Protein AF-A0A258JMK5-F1 (afdb_monomer_lite)

pLDDT: mean 94.46, std 3.62, range [78.88, 98.0]

Radius of gyration: 14.26 Å; chains: 1; bounding box: 34×26×36 Å

Sequence (59 aa):
GESRRDPTRSIRLASGDAVLLAGRSRLAFHGVDRILPGTSTLLGAPGRINLTLRRVTPP

Foldseek 3Di:
DLDPPDDDDDDDDAPPDDDDQDDPSVNDDDDDPDD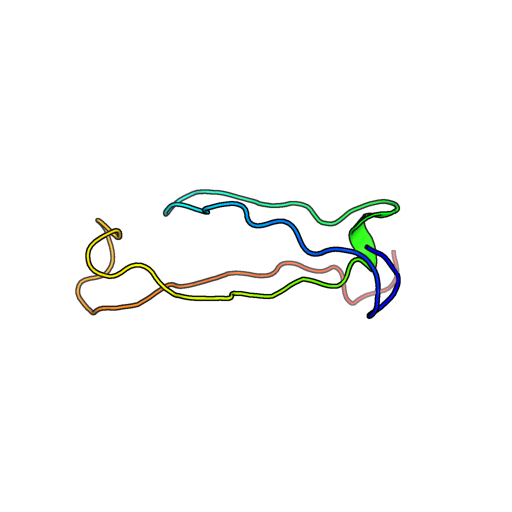DFPRDPPDPDTDDDDDDDDDPDDD

Structure (mmCIF, N/CA/C/O backbone):
data_AF-A0A258JMK5-F1
#
_entry.id   AF-A0A258JMK5-F1
#
loop_
_atom_site.group_PDB
_atom_site.id
_atom_site.type_symbol
_atom_site.label_atom_id
_atom_site.label_alt_id
_atom_site.label_comp_id
_atom_site.label_asym_id
_atom_site.label_entity_id
_atom_site.label_seq_id
_atom_site.pdbx_PDB_ins_code
_atom_site.Cartn_x
_atom_site.Cartn_y
_atom_site.Cartn_z
_atom_site.occupancy
_atom_site.B_iso_or_equiv
_atom_site.auth_seq_id
_atom_site.auth_comp_id
_atom_site.auth_asym_id
_atom_site.auth_atom_id
_atom_site.pdbx_PDB_model_num
ATOM 1 N N . GLY A 1 1 ? 0.434 3.843 -14.272 1.00 90.50 1 GLY A N 1
ATOM 2 C CA . GLY A 1 1 ? 1.161 2.801 -15.019 1.00 90.50 1 GLY A CA 1
ATOM 3 C C . GLY A 1 1 ? 2.627 2.861 -14.648 1.00 90.50 1 GLY A C 1
ATOM 4 O O . GLY A 1 1 ? 2.919 3.244 -13.520 1.00 90.50 1 GLY A O 1
ATOM 5 N N . GLU A 1 2 ? 3.525 2.478 -15.554 1.00 95.12 2 GLU A N 1
ATOM 6 C CA . GLU A 1 2 ? 4.987 2.497 -15.351 1.00 95.12 2 GLU A CA 1
ATOM 7 C C . GLU A 1 2 ? 5.598 3.897 -15.573 1.00 95.12 2 GLU A C 1
ATOM 9 O O . GLU A 1 2 ? 6.751 4.123 -15.220 1.00 95.12 2 GLU A O 1
ATOM 14 N N . SER A 1 3 ? 4.832 4.860 -16.103 1.00 95.62 3 SER A N 1
ATOM 15 C CA . SER A 1 3 ? 5.228 6.270 -16.227 1.00 95.62 3 SER A CA 1
ATOM 16 C C . SER A 1 3 ? 4.432 7.173 -15.281 1.00 95.62 3 SER A C 1
ATOM 18 O O . SER A 1 3 ? 3.252 6.942 -15.011 1.00 95.62 3 SER A O 1
ATOM 20 N N . ARG A 1 4 ? 5.063 8.259 -14.806 1.00 94.50 4 ARG A N 1
ATOM 21 C CA . ARG A 1 4 ? 4.432 9.258 -13.918 1.00 94.50 4 ARG A CA 1
ATOM 22 C C . ARG A 1 4 ? 3.248 9.987 -14.557 1.00 94.50 4 ARG A C 1
ATOM 24 O O . ARG A 1 4 ? 2.434 10.541 -13.830 1.00 94.50 4 ARG A O 1
ATOM 31 N N . ARG A 1 5 ? 3.189 10.035 -15.892 1.00 96.94 5 ARG A N 1
ATOM 32 C CA . ARG A 1 5 ? 2.118 10.708 -16.649 1.00 96.94 5 ARG A CA 1
ATOM 33 C C . ARG A 1 5 ? 0.984 9.765 -17.052 1.00 96.94 5 ARG A C 1
ATOM 35 O O . ARG A 1 5 ? -0.001 10.228 -17.616 1.00 96.94 5 ARG A O 1
ATOM 42 N N . ASP A 1 6 ? 1.121 8.467 -16.788 1.00 96.88 6 ASP A N 1
ATOM 43 C CA . ASP A 1 6 ? 0.063 7.505 -17.082 1.00 96.88 6 ASP A CA 1
ATOM 44 C C . ASP A 1 6 ? -1.190 7.805 -16.246 1.00 96.88 6 ASP A C 1
ATOM 46 O O . ASP A 1 6 ? -1.069 8.251 -15.100 1.00 96.88 6 ASP A O 1
ATOM 50 N N . PRO A 1 7 ? -2.393 7.495 -16.761 1.00 96.62 7 PRO A N 1
ATOM 51 C CA . PRO A 1 7 ? -3.632 7.724 -16.031 1.00 96.62 7 PRO A CA 1
ATOM 52 C C . PRO A 1 7 ? -3.657 6.970 -14.696 1.00 96.62 7 PRO A C 1
ATOM 54 O O . PRO A 1 7 ? -3.200 5.823 -14.586 1.00 96.62 7 PRO A O 1
ATOM 57 N N . THR A 1 8 ? -4.237 7.611 -13.683 1.00 95.75 8 THR A N 1
ATOM 58 C CA . THR A 1 8 ? -4.497 6.996 -12.381 1.00 95.75 8 THR A CA 1
ATOM 59 C C . THR A 1 8 ? -5.793 6.189 -12.422 1.00 95.75 8 THR A C 1
ATOM 61 O O . THR A 1 8 ? -6.717 6.468 -13.187 1.00 95.75 8 THR A O 1
ATOM 64 N N . ARG A 1 9 ? -5.860 5.146 -11.594 1.00 94.44 9 ARG A N 1
ATOM 65 C CA . ARG A 1 9 ? -7.083 4.388 -11.322 1.00 94.44 9 ARG A CA 1
ATOM 66 C C . ARG A 1 9 ? -7.207 4.223 -9.818 1.00 94.44 9 ARG A C 1
ATOM 68 O O . ARG A 1 9 ? -6.214 3.921 -9.159 1.00 94.44 9 ARG A O 1
ATOM 75 N N . SER A 1 10 ? -8.415 4.395 -9.300 1.00 96.19 10 SER A N 1
ATOM 76 C CA . SER A 1 10 ? -8.695 4.265 -7.872 1.00 96.19 10 SER A CA 1
ATOM 77 C C . SER A 1 10 ? -9.387 2.943 -7.589 1.00 96.19 10 SER A C 1
ATOM 79 O O . SER A 1 10 ? -10.368 2.593 -8.241 1.00 96.19 10 SER A O 1
ATOM 81 N N . ILE A 1 11 ? -8.879 2.225 -6.593 1.00 96.06 11 ILE A N 1
ATOM 82 C CA . ILE A 1 11 ? -9.471 0.996 -6.069 1.00 96.06 11 ILE A CA 1
ATOM 83 C C . ILE A 1 11 ? -9.607 1.193 -4.562 1.00 96.06 11 ILE A C 1
ATOM 85 O O . ILE A 1 11 ? -8.668 1.645 -3.905 1.00 96.06 11 ILE A O 1
ATOM 89 N N . ARG A 1 12 ? -10.784 0.892 -4.012 1.00 96.69 12 ARG A N 1
ATOM 90 C CA . ARG A 1 12 ? -10.992 0.912 -2.564 1.00 96.69 12 ARG A CA 1
ATOM 91 C C . ARG A 1 12 ? -10.450 -0.389 -1.979 1.00 96.69 12 ARG A C 1
ATOM 93 O O . ARG A 1 12 ? -10.819 -1.450 -2.458 1.00 96.69 12 ARG A O 1
ATOM 100 N N . LEU A 1 13 ? -9.611 -0.280 -0.951 1.00 97.00 13 LEU A N 1
ATOM 101 C CA . LEU A 1 13 ? -9.115 -1.418 -0.176 1.00 97.00 13 LEU A CA 1
ATOM 102 C C . LEU A 1 13 ? -9.737 -1.379 1.221 1.00 97.00 13 LEU A C 1
ATOM 104 O O . LEU A 1 13 ? -9.584 -0.379 1.933 1.00 97.00 13 LEU A O 1
ATOM 108 N N . ALA A 1 14 ? -10.441 -2.442 1.589 1.00 95.25 14 ALA A N 1
ATOM 109 C CA . ALA A 1 14 ? -11.008 -2.663 2.910 1.00 95.25 14 ALA A CA 1
ATOM 110 C C . ALA A 1 14 ? -9.987 -3.324 3.856 1.00 95.25 14 ALA A C 1
ATOM 112 O O . ALA A 1 14 ? -8.907 -3.765 3.452 1.00 95.25 14 ALA A O 1
ATOM 113 N N . SER A 1 15 ? -10.310 -3.378 5.152 1.00 94.88 15 SER A N 1
ATOM 114 C CA . SER A 1 15 ? -9.515 -4.151 6.111 1.00 94.88 15 SER A CA 1
ATOM 115 C C . SER A 1 15 ? -9.532 -5.637 5.737 1.00 94.88 15 SER A C 1
ATOM 117 O O . SER A 1 15 ? -10.600 -6.221 5.609 1.00 94.88 15 SER A O 1
ATOM 119 N N . GLY A 1 16 ? -8.346 -6.232 5.586 1.00 94.25 16 GLY A N 1
ATOM 120 C CA . GLY A 1 16 ? -8.172 -7.631 5.176 1.00 94.25 16 GLY A CA 1
ATOM 121 C C . GLY A 1 16 ? -7.769 -7.816 3.710 1.00 94.25 16 GLY A C 1
ATOM 122 O O . GLY A 1 16 ? -7.258 -8.878 3.365 1.00 94.25 16 GLY A O 1
ATOM 123 N N . ASP A 1 17 ? -7.911 -6.790 2.867 1.00 97.12 17 ASP A N 1
ATOM 124 C CA . ASP A 1 17 ? -7.527 -6.890 1.458 1.00 97.12 17 ASP A CA 1
ATOM 125 C C . ASP A 1 17 ? -6.005 -6.978 1.275 1.00 97.12 17 ASP A C 1
ATOM 127 O O . ASP A 1 17 ? -5.228 -6.268 1.922 1.00 97.12 17 ASP A O 1
ATOM 131 N N . ALA A 1 18 ? -5.588 -7.800 0.309 1.00 97.38 18 ALA A N 1
ATOM 132 C CA . ALA A 1 18 ? -4.205 -7.923 -0.133 1.00 97.38 18 ALA A CA 1
ATOM 133 C C . ALA A 1 18 ? -4.069 -7.521 -1.607 1.00 97.38 18 ALA A C 1
ATOM 135 O O . ALA A 1 18 ? -4.895 -7.875 -2.447 1.00 97.38 18 ALA A O 1
ATOM 136 N N . VAL A 1 19 ? -2.990 -6.806 -1.934 1.00 97.25 19 VAL A N 1
ATOM 137 C CA . VAL A 1 19 ? -2.658 -6.407 -3.309 1.00 97.25 19 VAL A CA 1
ATOM 138 C C . VAL A 1 19 ? -1.251 -6.877 -3.646 1.00 97.25 19 VAL A C 1
ATOM 140 O O . VAL A 1 19 ? -0.303 -6.602 -2.911 1.00 97.25 19 VAL A O 1
ATOM 143 N N . LEU A 1 20 ? -1.110 -7.543 -4.793 1.00 97.19 20 LEU A N 1
ATOM 144 C CA . LEU A 1 20 ? 0.178 -7.960 -5.335 1.00 97.19 20 LEU A CA 1
ATOM 145 C C . LEU A 1 20 ? 0.582 -7.068 -6.513 1.00 97.19 20 LEU A C 1
ATOM 147 O O . LEU A 1 20 ? -0.075 -7.045 -7.552 1.00 97.19 20 LEU A O 1
ATOM 151 N N . LEU A 1 21 ? 1.718 -6.385 -6.374 1.00 96.81 21 LEU A N 1
ATOM 152 C CA . LEU A 1 21 ? 2.374 -5.672 -7.470 1.00 96.81 21 LEU A CA 1
ATOM 153 C C . LEU A 1 21 ? 3.507 -6.535 -8.036 1.00 96.81 21 LEU A C 1
ATOM 155 O O . LEU A 1 21 ? 4.639 -6.509 -7.548 1.00 96.81 21 LEU A O 1
ATOM 159 N N . ALA A 1 22 ? 3.186 -7.318 -9.066 1.00 96.12 22 ALA A N 1
ATOM 160 C CA . ALA A 1 22 ? 4.104 -8.230 -9.750 1.00 96.12 22 ALA A CA 1
ATOM 161 C C . ALA A 1 22 ? 4.093 -8.014 -11.274 1.00 96.12 22 ALA A C 1
ATOM 163 O O . ALA A 1 22 ? 3.246 -7.292 -11.804 1.00 96.12 22 ALA A O 1
ATOM 164 N N . GLY A 1 23 ? 5.051 -8.622 -11.982 1.00 95.25 23 GLY A N 1
ATOM 165 C CA . GLY A 1 23 ? 5.201 -8.463 -13.433 1.00 95.25 23 GLY A CA 1
ATOM 166 C C . GLY A 1 23 ? 5.304 -6.988 -13.837 1.00 95.25 23 GLY A C 1
ATOM 167 O O . GLY A 1 23 ? 6.012 -6.219 -13.190 1.00 95.25 23 GLY A O 1
ATOM 168 N N . ARG A 1 24 ? 4.539 -6.579 -14.857 1.00 92.56 24 ARG A N 1
ATOM 169 C CA . ARG A 1 24 ? 4.466 -5.181 -15.335 1.00 92.56 24 ARG A CA 1
ATOM 170 C C . ARG A 1 24 ? 4.025 -4.196 -14.246 1.00 92.56 24 ARG A C 1
ATOM 172 O O . ARG A 1 24 ? 4.499 -3.069 -14.172 1.00 92.56 24 ARG A O 1
ATOM 179 N N . SER A 1 25 ? 3.18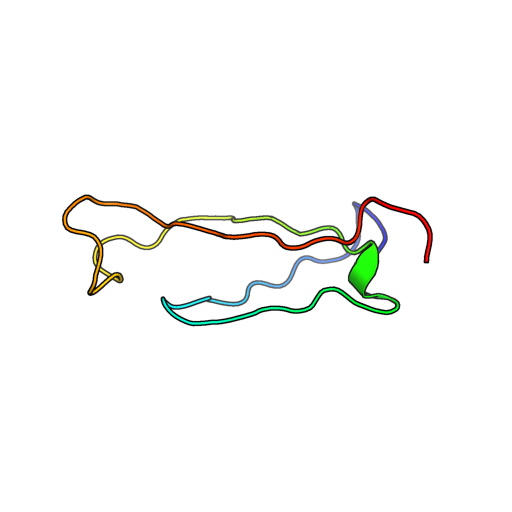2 -4.644 -13.316 1.00 94.44 25 SER A N 1
ATOM 180 C CA . SER A 1 25 ? 2.706 -3.809 -12.209 1.00 94.44 25 SER A CA 1
ATOM 181 C C . SER A 1 25 ? 3.746 -3.605 -11.106 1.00 94.44 25 SER A C 1
ATOM 183 O O . SER A 1 25 ? 3.531 -2.779 -10.221 1.00 94.44 25 SER A O 1
ATOM 185 N N . ARG A 1 26 ? 4.881 -4.322 -11.128 1.00 96.00 26 ARG A N 1
ATOM 186 C CA . ARG A 1 26 ? 5.917 -4.231 -10.084 1.00 96.00 26 ARG A CA 1
ATOM 187 C C . ARG A 1 26 ? 6.493 -2.823 -9.940 1.00 96.00 26 ARG A C 1
ATOM 189 O O . ARG A 1 26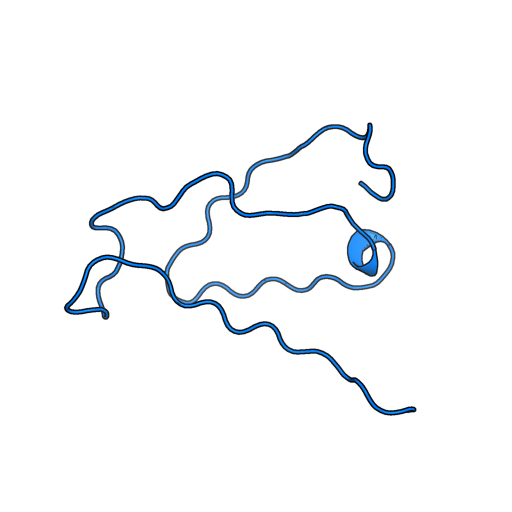 ? 6.844 -2.424 -8.832 1.00 96.00 26 ARG A O 1
ATOM 196 N N . LEU A 1 27 ? 6.596 -2.101 -11.053 1.00 95.88 27 LEU A N 1
ATOM 197 C CA . LEU A 1 27 ? 7.124 -0.737 -11.115 1.00 95.88 27 LEU A CA 1
ATOM 198 C C . LEU A 1 27 ? 6.019 0.306 -11.320 1.00 95.88 27 LEU A C 1
ATOM 200 O O . LEU A 1 27 ? 6.308 1.461 -11.622 1.00 95.88 27 LEU A O 1
ATOM 204 N N . ALA A 1 28 ? 4.751 -0.080 -11.156 1.00 96.88 28 ALA A N 1
ATOM 205 C CA . ALA A 1 28 ? 3.652 0.852 -11.324 1.00 96.88 28 ALA A CA 1
ATOM 206 C C . ALA A 1 28 ? 3.693 1.954 -10.256 1.00 96.88 28 ALA A C 1
ATOM 208 O O . ALA A 1 28 ? 3.813 1.682 -9.055 1.00 96.88 28 ALA A O 1
ATOM 209 N N . PHE A 1 29 ? 3.508 3.200 -10.688 1.00 97.12 29 PHE A N 1
ATOM 210 C CA . PHE A 1 29 ? 3.227 4.310 -9.786 1.00 97.12 29 PHE A CA 1
ATOM 211 C C . PHE A 1 29 ? 1.891 4.062 -9.076 1.00 97.12 29 PHE A C 1
ATOM 213 O O . PHE A 1 29 ? 0.865 3.845 -9.723 1.00 97.12 29 PHE A O 1
ATOM 2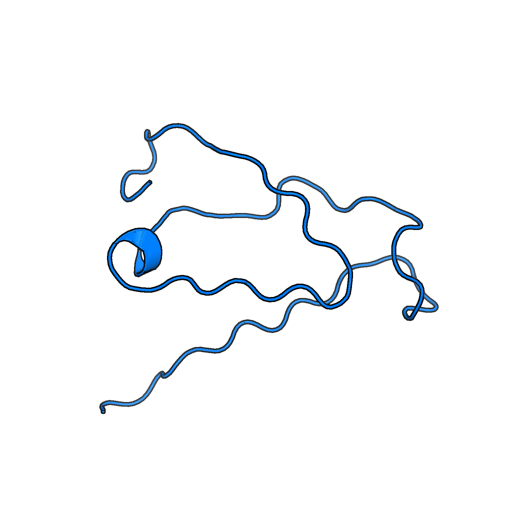20 N N . HIS A 1 30 ? 1.918 4.080 -7.743 1.00 97.00 30 HIS A N 1
ATOM 221 C CA . HIS A 1 30 ? 0.762 3.873 -6.875 1.00 97.00 30 HIS A CA 1
ATOM 222 C C . HIS A 1 30 ? 0.910 4.704 -5.598 1.00 97.00 30 HIS A C 1
ATOM 224 O O . HIS A 1 30 ? 2.010 5.112 -5.224 1.00 97.00 30 HIS A O 1
ATOM 230 N N . GLY A 1 31 ? -0.209 4.950 -4.926 1.00 96.06 31 GLY A N 1
ATOM 231 C CA . GLY A 1 31 ? -0.258 5.711 -3.688 1.00 96.06 31 GLY A CA 1
ATOM 232 C C . GLY A 1 31 ? -1.624 5.588 -3.028 1.00 96.06 31 GLY A C 1
ATOM 233 O O . GLY A 1 31 ? -2.540 4.976 -3.578 1.00 96.06 31 GLY A O 1
ATOM 234 N N . VAL A 1 32 ? -1.745 6.168 -1.839 1.00 97.25 32 VAL A N 1
ATOM 235 C CA . VAL A 1 32 ? -3.012 6.263 -1.113 1.00 97.25 32 VAL A CA 1
ATOM 236 C C . VAL A 1 32 ? -3.507 7.696 -1.241 1.00 97.25 32 VAL A C 1
ATOM 238 O O . VAL A 1 32 ? -2.846 8.606 -0.756 1.00 97.25 32 VAL A O 1
ATOM 241 N N . ASP A 1 33 ? -4.648 7.884 -1.903 1.00 96.12 33 ASP A N 1
ATOM 242 C CA . ASP A 1 33 ? -5.263 9.208 -2.076 1.00 96.12 33 ASP A CA 1
ATOM 243 C C . ASP A 1 33 ? -5.876 9.720 -0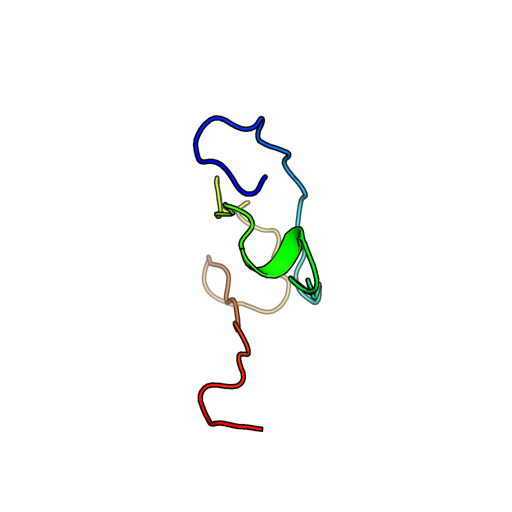.765 1.00 96.12 33 ASP A C 1
ATOM 245 O O . ASP A 1 33 ? -5.610 10.834 -0.328 1.00 96.12 33 ASP A O 1
ATOM 249 N N . ARG A 1 34 ? -6.682 8.885 -0.097 1.00 95.56 34 ARG A N 1
ATOM 250 C CA . ARG A 1 34 ? -7.320 9.230 1.180 1.00 95.56 34 ARG A CA 1
ATOM 251 C C . ARG A 1 34 ? -7.631 8.007 2.028 1.00 95.56 34 ARG A C 1
ATOM 253 O O . ARG A 1 34 ? -7.783 6.901 1.510 1.00 95.56 34 ARG A O 1
ATOM 260 N N . ILE A 1 35 ? -7.788 8.236 3.329 1.00 95.69 35 ILE A N 1
ATOM 261 C CA . ILE A 1 35 ? -8.298 7.253 4.290 1.00 95.69 35 ILE A CA 1
ATOM 262 C C . ILE A 1 35 ? -9.783 7.530 4.534 1.00 95.69 35 ILE A C 1
ATOM 264 O O . ILE A 1 35 ? -10.161 8.669 4.796 1.00 95.69 35 ILE A O 1
ATOM 268 N N . LEU A 1 36 ? -10.624 6.497 4.437 1.00 94.38 36 LEU A N 1
ATOM 269 C CA . LEU A 1 36 ? -12.059 6.601 4.709 1.00 94.38 36 LEU A CA 1
ATOM 270 C C . LEU A 1 36 ? -12.317 6.352 6.208 1.00 94.38 36 LEU A C 1
ATOM 272 O O . LEU A 1 36 ? -12.079 5.231 6.670 1.00 94.38 36 LEU A O 1
ATOM 276 N N . PRO A 1 37 ? -12.775 7.354 6.982 1.00 93.25 37 PRO A N 1
ATOM 277 C CA . PRO A 1 37 ? -12.977 7.205 8.422 1.00 93.25 37 PRO A CA 1
ATOM 278 C C . PRO A 1 37 ? -14.109 6.219 8.740 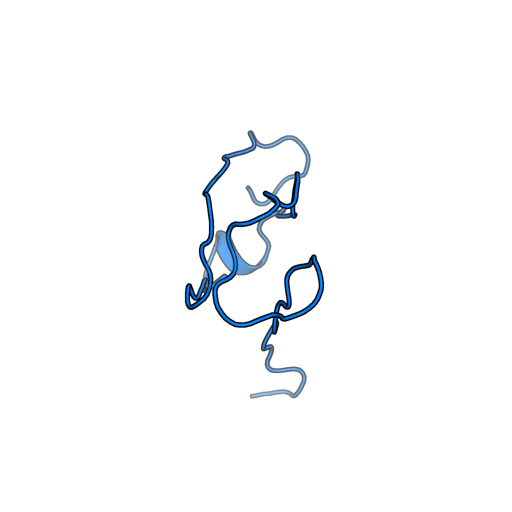1.00 93.25 37 PRO A C 1
ATOM 280 O O . PRO A 1 37 ? -15.021 6.032 7.939 1.00 93.25 37 PRO A O 1
ATOM 283 N N . GLY A 1 38 ? -14.048 5.584 9.915 1.00 91.88 38 GLY A N 1
ATOM 284 C CA . GLY A 1 38 ? -15.111 4.699 10.412 1.00 91.88 38 GLY A CA 1
ATOM 285 C C . GLY A 1 38 ? -15.276 3.372 9.661 1.00 91.88 38 GLY A C 1
ATOM 286 O O . GLY A 1 38 ? -16.284 2.702 9.837 1.00 91.88 38 GLY A O 1
ATOM 287 N N . THR A 1 39 ? -14.313 2.988 8.815 1.00 93.19 39 THR A N 1
ATOM 288 C CA . THR A 1 39 ? -14.398 1.760 8.001 1.00 93.19 39 THR A CA 1
ATOM 289 C C . THR A 1 39 ? -13.667 0.554 8.595 1.00 93.19 39 THR A C 1
ATOM 291 O O . THR A 1 39 ? -13.878 -0.565 8.136 1.00 93.19 39 THR A O 1
ATOM 294 N N . SER A 1 40 ? -12.814 0.749 9.607 1.00 90.94 40 SER A N 1
ATOM 295 C CA . SER A 1 40 ? -12.153 -0.357 10.312 1.00 90.94 40 SER A CA 1
ATOM 296 C C . SER A 1 40 ? -13.045 -0.899 11.425 1.00 90.94 40 SER A C 1
ATOM 298 O O . SER A 1 40 ? -13.622 -0.127 12.184 1.00 90.94 40 SER A O 1
ATOM 300 N N . THR A 1 41 ? -13.096 -2.224 11.557 1.00 88.19 41 THR A N 1
ATOM 301 C CA . THR A 1 41 ? -13.773 -2.928 12.659 1.00 88.19 41 THR A CA 1
ATOM 302 C C . THR A 1 41 ? -12.812 -3.394 13.757 1.00 88.19 41 THR A C 1
ATOM 304 O O . THR A 1 41 ? -13.258 -3.940 14.760 1.00 88.19 41 THR A O 1
ATOM 307 N N . LEU A 1 42 ? -11.498 -3.212 13.567 1.00 88.44 42 LEU A N 1
ATOM 308 C CA . LEU A 1 42 ? -10.453 -3.779 14.433 1.00 88.44 42 LEU A CA 1
ATOM 309 C C . LEU A 1 42 ? -9.634 -2.719 15.174 1.00 88.44 42 LEU A C 1
ATOM 311 O O . LEU A 1 42 ? -9.136 -2.978 16.266 1.00 88.44 42 LEU A O 1
ATOM 315 N N . LEU A 1 43 ? -9.448 -1.539 14.579 1.00 88.00 43 LEU A N 1
ATOM 316 C CA . LEU A 1 43 ? -8.647 -0.480 15.187 1.00 88.00 43 LEU A CA 1
ATOM 317 C C . LEU A 1 43 ? -9.507 0.344 16.148 1.00 88.00 43 LEU A C 1
ATOM 319 O O . LEU A 1 43 ? -10.478 0.968 15.730 1.00 88.00 43 LEU A O 1
ATOM 323 N N . GLY A 1 44 ? -9.114 0.387 17.425 1.00 83.56 44 GLY A N 1
ATOM 324 C CA . GLY A 1 44 ? -9.761 1.246 18.425 1.00 83.56 44 GLY A CA 1
ATOM 325 C C . GLY A 1 44 ? -9.513 2.744 18.200 1.00 83.56 44 GLY A C 1
ATOM 326 O O . GLY A 1 44 ? -10.306 3.571 18.635 1.00 83.56 44 GLY A O 1
ATOM 327 N N . ALA A 1 45 ? -8.435 3.097 17.492 1.00 88.75 45 ALA A N 1
ATOM 328 C CA . ALA A 1 45 ? -8.128 4.464 17.077 1.00 88.75 45 ALA A CA 1
ATOM 329 C C . ALA A 1 45 ? -8.383 4.657 15.567 1.00 88.75 45 ALA A C 1
ATOM 331 O O . ALA A 1 45 ? -8.214 3.707 14.796 1.00 88.75 45 ALA A O 1
ATOM 332 N N . PRO A 1 46 ? -8.725 5.878 15.107 1.00 89.62 46 PRO A N 1
ATOM 333 C CA . PRO A 1 46 ? -8.849 6.170 13.682 1.00 89.62 46 PRO A CA 1
ATOM 334 C C . PRO A 1 46 ? -7.537 5.906 12.935 1.00 89.62 46 PRO A C 1
ATOM 336 O O . PRO A 1 46 ? -6.479 6.391 13.334 1.00 89.62 46 PRO A O 1
ATOM 339 N N . GLY A 1 47 ? -7.594 5.179 11.819 1.00 92.75 47 GLY A N 1
ATOM 340 C CA . GLY A 1 47 ? -6.418 4.979 10.978 1.00 92.75 47 GLY A CA 1
ATOM 341 C C . GLY A 1 47 ? -6.511 3.795 10.025 1.00 92.75 47 GLY A C 1
ATOM 342 O O . GLY A 1 47 ? -7.543 3.138 9.897 1.00 92.75 47 GLY A O 1
ATOM 343 N N . ARG A 1 48 ? -5.393 3.538 9.343 1.00 95.94 48 ARG A N 1
ATOM 344 C CA . ARG A 1 48 ? -5.184 2.392 8.454 1.00 95.94 48 ARG A CA 1
ATOM 345 C C . ARG A 1 48 ? -3.757 1.889 8.626 1.00 95.94 48 ARG A C 1
ATOM 347 O O . ARG A 1 48 ? -2.815 2.660 8.469 1.00 95.94 48 ARG A O 1
ATOM 354 N N . ILE A 1 49 ? -3.606 0.591 8.867 1.00 95.38 49 ILE A N 1
ATOM 355 C CA . ILE A 1 49 ? -2.307 -0.087 8.865 1.00 95.38 49 ILE A CA 1
ATOM 356 C C . ILE A 1 49 ? -2.111 -0.760 7.507 1.00 95.38 49 ILE A C 1
ATOM 358 O O . ILE A 1 49 ? -3.042 -1.341 6.951 1.00 95.38 49 ILE A O 1
ATOM 362 N N . ASN A 1 50 ? -0.901 -0.666 6.959 1.00 97.00 50 ASN A N 1
ATOM 363 C CA . ASN A 1 50 ? -0.533 -1.295 5.698 1.00 97.00 50 ASN A CA 1
ATOM 364 C C . ASN A 1 50 ? 0.808 -2.004 5.838 1.00 97.00 50 ASN A C 1
ATOM 366 O O . ASN A 1 50 ? 1.828 -1.350 6.053 1.00 97.00 50 ASN A O 1
ATOM 370 N N . LEU A 1 51 ? 0.814 -3.317 5.634 1.00 98.00 51 LEU A N 1
ATOM 371 C CA . LEU A 1 51 ? 2.038 -4.101 5.578 1.00 98.00 51 LEU A CA 1
ATOM 372 C C . LEU A 1 51 ? 2.468 -4.288 4.119 1.00 98.00 51 LEU A C 1
ATOM 374 O O . LEU A 1 51 ? 1.756 -4.904 3.330 1.00 98.00 51 LEU A O 1
ATOM 378 N N . THR A 1 52 ? 3.641 -3.765 3.761 1.00 97.81 52 THR A N 1
ATOM 379 C CA . THR A 1 52 ? 4.223 -3.938 2.422 1.00 97.81 52 THR A CA 1
ATOM 380 C C . THR A 1 52 ? 5.351 -4.957 2.487 1.00 97.81 52 THR A C 1
ATOM 382 O O . THR A 1 52 ? 6.415 -4.668 3.029 1.00 97.81 52 THR A O 1
ATOM 385 N N . LEU A 1 53 ? 5.140 -6.132 1.896 1.00 97.88 53 LEU A N 1
ATOM 386 C CA . LEU A 1 53 ? 6.136 -7.204 1.859 1.00 97.88 53 LEU A CA 1
ATOM 387 C C . LEU A 1 53 ? 6.976 -7.132 0.579 1.00 97.88 53 LEU A C 1
ATOM 389 O O . LEU A 1 53 ? 6.446 -6.934 -0.516 1.00 97.88 53 LEU A O 1
ATOM 393 N N . ARG A 1 54 ? 8.299 -7.286 0.711 1.00 96.56 54 ARG A N 1
ATOM 394 C CA . ARG A 1 54 ? 9.256 -7.284 -0.407 1.00 96.56 54 ARG A CA 1
ATOM 395 C C . ARG A 1 54 ? 10.408 -8.238 -0.105 1.00 96.56 54 ARG A C 1
ATOM 397 O O . ARG A 1 54 ? 10.916 -8.240 1.011 1.00 96.56 54 ARG A O 1
ATOM 404 N N . ARG A 1 55 ? 10.878 -8.984 -1.110 1.00 95.25 55 ARG A N 1
ATOM 405 C CA . ARG A 1 55 ? 12.196 -9.628 -1.036 1.00 95.25 55 ARG A CA 1
ATOM 406 C C . ARG A 1 55 ? 13.263 -8.567 -1.296 1.00 95.25 55 ARG A C 1
ATOM 408 O O . ARG A 1 55 ? 13.252 -7.952 -2.363 1.00 95.25 55 ARG A O 1
ATOM 415 N N . VAL A 1 56 ? 14.135 -8.348 -0.317 1.00 96.06 56 VAL A N 1
ATOM 416 C CA . VAL A 1 56 ? 15.223 -7.352 -0.373 1.00 96.06 56 VAL A CA 1
ATOM 417 C C . VAL A 1 56 ? 16.610 -7.980 -0.513 1.00 96.06 56 VAL A C 1
ATOM 419 O O . VAL A 1 56 ? 17.582 -7.270 -0.733 1.00 96.06 56 VAL A O 1
ATOM 422 N N . THR A 1 57 ? 16.694 -9.306 -0.435 1.00 96.88 57 THR A N 1
ATOM 423 C CA . THR A 1 57 ? 17.904 -10.084 -0.706 1.00 96.88 57 THR A CA 1
ATOM 424 C C . THR A 1 57 ? 17.875 -10.671 -2.124 1.00 96.88 57 THR A C 1
ATOM 426 O O . THR A 1 57 ? 16.788 -10.822 -2.709 1.00 96.88 57 THR A O 1
ATOM 429 N N . PRO A 1 58 ? 19.048 -11.011 -2.696 1.00 90.25 58 PRO A N 1
ATOM 430 C CA . PRO A 1 58 ? 19.118 -11.806 -3.917 1.00 90.25 58 PRO A CA 1
ATOM 431 C C . PRO A 1 58 ? 18.308 -13.112 -3.789 1.00 90.25 58 PRO A C 1
ATOM 433 O O . PRO A 1 58 ? 18.169 -13.616 -2.670 1.00 90.25 58 PRO A O 1
ATOM 436 N N . PRO A 1 59 ? 17.706 -13.598 -4.892 1.00 78.88 59 PRO A N 1
ATOM 437 C CA . PRO A 1 59 ? 17.115 -14.934 -4.942 1.00 78.88 59 PRO A CA 1
ATOM 438 C C . PRO A 1 59 ? 18.137 -16.029 -4.649 1.00 78.88 59 PRO A C 1
ATOM 440 O O . PRO A 1 59 ? 19.310 -15.857 -5.051 1.00 78.88 59 PRO A O 1
#

Secondary structure (DSSP, 8-state):
--STTSPP------TT------GGGGG---------TT--SS-SSS----------S--